Protein AF-A0A7Y5VAX7-F1 (afdb_monomer)

Nearest PDB structures (foldseek):
  2zqk-assembly1_N  TM=4.175E-01  e=3.508E+00  Escherichia coli O157:H7
  8zdz-assembly1_A  TM=3.755E-01  e=4.236E+00  Drosophila mojavensis
  7did-assembly1_A  TM=3.356E-01  e=9.004E+00  Mycoplasmoides genitalium G37

Foldseek 3Di:
DVVPDALVNQLVVCVVVDDQWDWDADPVGDIDIDGDDPCPSSLVSNQVRQLVVQLVQLVVCVVVVVQKKFKAQQDDDPDQDPLLVVLHRDIDGSVLSNVQSVVVDPQPDADNNQGGRPNSMHIHHD

Structure (mmCIF, N/CA/C/O backbone):
data_AF-A0A7Y5VAX7-F1
#
_entry.id   AF-A0A7Y5VAX7-F1
#
loop_
_atom_site.group_PDB
_atom_site.id
_atom_site.type_symbol
_atom_site.label_atom_id
_atom_site.label_alt_id
_atom_site.label_comp_id
_atom_site.label_asym_id
_atom_site.label_entity_id
_atom_site.label_seq_id
_atom_site.pdbx_PDB_ins_code
_atom_site.Cartn_x
_atom_site.Cartn_y
_atom_site.Cartn_z
_atom_site.occupancy
_atom_site.B_iso_or_equiv
_atom_site.auth_seq_id
_atom_site.auth_comp_id
_atom_site.auth_asym_id
_atom_site.auth_atom_id
_atom_site.pdbx_PDB_model_num
ATOM 1 N N . ALA A 1 1 ? -12.848 8.513 -5.837 1.00 44.22 1 ALA A N 1
ATOM 2 C CA . ALA A 1 1 ? -11.678 8.091 -6.629 1.00 44.22 1 ALA A CA 1
ATOM 3 C C . ALA A 1 1 ? -11.601 6.565 -6.732 1.00 44.22 1 ALA A C 1
ATOM 5 O O . ALA A 1 1 ? -11.952 6.064 -7.783 1.00 44.22 1 ALA A O 1
ATOM 6 N N . LEU A 1 2 ? -11.324 5.828 -5.644 1.00 51.25 2 LEU A N 1
ATOM 7 C CA . LEU A 1 2 ? -11.176 4.350 -5.619 1.00 51.25 2 LEU A CA 1
ATOM 8 C C . LEU A 1 2 ? -12.324 3.500 -6.208 1.00 51.25 2 LEU A C 1
ATOM 10 O O . LEU A 1 2 ? -12.143 2.315 -6.437 1.00 51.25 2 LEU A O 1
ATOM 14 N N . ARG A 1 3 ? -13.519 4.068 -6.402 1.00 53.91 3 ARG A N 1
ATOM 15 C CA . ARG A 1 3 ? -14.679 3.354 -6.965 1.00 53.91 3 ARG A CA 1
ATOM 16 C C . ARG A 1 3 ? -14.726 3.369 -8.497 1.00 53.91 3 ARG A C 1
ATOM 18 O O . ARG A 1 3 ? -15.518 2.631 -9.061 1.00 53.91 3 ARG A O 1
ATOM 25 N N . TYR A 1 4 ? -13.949 4.249 -9.128 1.00 62.69 4 TYR A N 1
ATOM 26 C CA . TYR A 1 4 ? -14.036 4.543 -10.563 1.00 62.69 4 TYR A CA 1
ATOM 27 C C . TYR A 1 4 ? -12.680 4.541 -11.269 1.00 62.69 4 TYR A C 1
ATOM 29 O O . TYR A 1 4 ? -12.650 4.625 -12.488 1.00 62.69 4 TYR A O 1
ATOM 37 N N . TYR A 1 5 ? -11.585 4.487 -10.512 1.00 72.38 5 TYR A N 1
ATOM 38 C CA . TYR A 1 5 ? -10.228 4.588 -11.030 1.00 72.38 5 TYR A CA 1
ATOM 39 C C . TYR A 1 5 ? -9.392 3.492 -10.375 1.00 72.38 5 TYR A C 1
ATOM 41 O O . TYR A 1 5 ? -9.252 3.495 -9.146 1.00 72.38 5 TYR A O 1
ATOM 49 N N . ASP A 1 6 ? -8.919 2.557 -11.191 1.00 77.19 6 ASP A N 1
ATOM 50 C CA . ASP A 1 6 ? -8.039 1.439 -10.854 1.00 77.19 6 ASP A CA 1
ATOM 51 C C . ASP A 1 6 ? -6.643 1.643 -11.478 1.00 77.19 6 ASP A C 1
ATOM 53 O O . ASP A 1 6 ? -6.290 2.747 -11.902 1.00 77.19 6 ASP A O 1
ATOM 57 N N . ASP A 1 7 ? -5.811 0.607 -11.455 1.00 78.00 7 ASP A N 1
ATOM 58 C CA . ASP A 1 7 ? -4.482 0.599 -12.067 1.00 78.00 7 ASP A CA 1
ATOM 59 C C . ASP A 1 7 ? -4.533 0.679 -13.599 1.00 78.00 7 ASP A C 1
ATOM 61 O O . ASP A 1 7 ? -3.706 1.376 -14.181 1.00 78.00 7 ASP A O 1
ATOM 65 N N . LEU A 1 8 ? -5.529 0.067 -14.246 1.00 81.69 8 LEU A N 1
ATOM 66 C CA . LEU A 1 8 ? -5.746 0.188 -15.694 1.00 81.69 8 LEU A CA 1
ATOM 67 C C . LEU A 1 8 ? -6.016 1.638 -16.104 1.00 81.69 8 LEU A C 1
ATOM 69 O O . LEU A 1 8 ? -5.385 2.149 -17.026 1.00 81.69 8 LEU A O 1
ATOM 73 N N . TRP A 1 9 ? -6.889 2.334 -15.369 1.00 83.69 9 TRP A N 1
ATOM 74 C CA . TRP A 1 9 ? -7.131 3.759 -15.600 1.00 83.69 9 TRP A CA 1
ATOM 75 C C . TRP A 1 9 ? -5.857 4.609 -15.460 1.00 83.69 9 TRP A C 1
ATOM 77 O O . TRP A 1 9 ? -5.718 5.637 -16.125 1.00 83.69 9 TRP A O 1
ATOM 87 N N . LEU A 1 10 ? -4.936 4.218 -14.573 1.00 79.38 10 LEU A N 1
ATOM 88 C CA . LEU A 1 10 ? -3.668 4.920 -14.389 1.00 79.38 10 LEU A CA 1
ATOM 89 C C . LEU A 1 10 ? -2.672 4.602 -15.519 1.00 79.38 10 LEU A C 1
ATOM 91 O O . LEU A 1 10 ? -2.011 5.525 -15.984 1.00 79.38 10 LEU A O 1
ATOM 95 N N . GLU A 1 11 ? -2.613 3.349 -15.987 1.00 81.50 11 GLU A N 1
ATOM 96 C CA . GLU A 1 11 ? -1.796 2.909 -17.136 1.00 81.50 11 GLU A CA 1
ATOM 97 C C . GLU A 1 11 ? -2.142 3.717 -18.398 1.00 81.50 11 GLU A C 1
ATOM 99 O O . GLU A 1 11 ? -1.249 4.298 -19.010 1.00 81.50 11 GLU A O 1
ATOM 104 N N . GLU A 1 12 ? -3.433 3.850 -18.725 1.00 82.38 12 GLU A N 1
ATOM 105 C CA . GLU A 1 12 ? -3.914 4.586 -19.910 1.00 82.38 12 GLU A CA 1
ATOM 106 C C . GLU A 1 12 ? -3.532 6.076 -19.906 1.00 82.38 12 GLU A C 1
ATOM 108 O O . GLU A 1 12 ? -3.437 6.708 -20.956 1.00 82.38 12 GLU A O 1
ATOM 113 N N . ARG A 1 13 ? -3.330 6.674 -18.727 1.00 77.56 13 ARG A N 1
ATOM 114 C CA . ARG A 1 13 ? -2.978 8.099 -18.597 1.00 77.56 13 ARG A CA 1
ATOM 115 C C . ARG A 1 13 ? -1.478 8.356 -18.613 1.00 77.56 13 ARG A C 1
ATOM 117 O O . ARG A 1 13 ? -1.085 9.513 -18.751 1.00 77.56 13 ARG A O 1
ATOM 124 N N . ASP A 1 14 ? -0.672 7.314 -18.442 1.00 70.69 14 ASP A N 1
ATOM 125 C CA . ASP A 1 14 ? 0.788 7.407 -18.388 1.00 70.69 14 ASP A CA 1
ATOM 126 C C . ASP A 1 14 ? 1.435 7.187 -19.770 1.00 70.69 14 ASP A C 1
ATOM 128 O O . ASP A 1 14 ? 2.612 7.494 -19.951 1.00 70.69 14 ASP A O 1
ATOM 132 N N . GLU A 1 15 ? 0.669 6.730 -20.774 1.00 67.62 15 GLU A N 1
ATOM 133 C CA . GLU A 1 15 ? 1.152 6.513 -22.152 1.00 67.62 15 GLU A CA 1
ATOM 134 C C . GLU A 1 15 ? 1.799 7.771 -22.760 1.00 67.62 15 GLU A C 1
ATOM 136 O O . GLU A 1 15 ? 2.799 7.679 -23.471 1.00 67.62 15 GLU A O 1
ATOM 141 N N . GLU A 1 16 ? 1.291 8.965 -22.434 1.00 65.81 16 GLU A N 1
ATOM 142 C CA . GLU A 1 16 ? 1.834 10.240 -22.930 1.00 65.81 16 GLU A CA 1
ATOM 143 C C . GLU A 1 16 ? 3.202 10.611 -22.323 1.00 65.81 16 GLU A C 1
ATOM 145 O O . GLU A 1 16 ? 3.901 11.477 -22.854 1.00 65.81 16 GLU A O 1
ATOM 150 N N . LEU A 1 17 ? 3.600 9.976 -21.215 1.00 67.25 17 LEU A N 1
ATOM 151 C CA . LEU A 1 17 ? 4.859 10.232 -20.501 1.00 67.25 17 LEU A CA 1
ATOM 152 C C . LEU A 1 17 ? 5.923 9.157 -20.770 1.00 67.25 17 LEU A C 1
ATOM 154 O O . LEU A 1 17 ? 7.033 9.227 -20.231 1.00 67.25 17 LEU A O 1
ATOM 158 N N . GLN A 1 18 ? 5.601 8.168 -21.603 1.00 69.81 18 GLN A N 1
ATOM 159 C CA . GLN A 1 18 ? 6.450 7.013 -21.832 1.00 69.81 18 GLN A CA 1
ATOM 160 C C . GLN A 1 18 ? 7.662 7.372 -22.707 1.00 69.81 18 GLN A C 1
ATOM 162 O O . GLN A 1 18 ? 7.550 8.006 -23.755 1.00 69.81 18 GLN A O 1
ATOM 167 N N . ILE A 1 19 ? 8.849 6.947 -22.271 1.00 79.19 19 ILE A N 1
ATOM 168 C CA . ILE A 1 19 ? 10.085 7.034 -23.057 1.00 79.19 19 ILE A CA 1
ATOM 169 C C . ILE A 1 19 ? 10.435 5.651 -23.607 1.00 79.19 19 ILE A C 1
ATOM 171 O O . ILE A 1 19 ? 10.385 4.656 -22.887 1.00 79.19 19 ILE A O 1
ATOM 175 N N . ASP A 1 20 ? 10.838 5.583 -24.874 1.00 82.94 20 ASP A N 1
ATOM 176 C CA . ASP A 1 20 ? 11.180 4.305 -25.516 1.00 82.94 20 ASP A CA 1
ATOM 177 C C . ASP A 1 20 ? 12.520 3.736 -25.032 1.00 82.94 20 ASP A C 1
ATOM 179 O O . ASP A 1 20 ? 12.751 2.522 -25.055 1.00 82.94 20 ASP A O 1
ATOM 183 N N . PHE A 1 21 ? 13.424 4.617 -24.598 1.00 87.56 21 PHE A N 1
ATOM 184 C CA . PHE A 1 21 ? 14.788 4.262 -24.241 1.00 87.56 21 PHE A CA 1
ATOM 185 C C . PHE A 1 21 ? 15.297 5.039 -23.030 1.00 87.56 21 PHE A C 1
ATOM 187 O O . PHE A 1 21 ? 15.080 6.243 -22.912 1.00 87.56 21 PHE A O 1
ATOM 194 N N . GLU A 1 22 ? 16.065 4.360 -22.180 1.00 86.25 22 GLU A N 1
ATOM 195 C CA . GLU A 1 22 ? 16.701 4.944 -21.000 1.00 86.25 22 GLU A CA 1
ATOM 196 C C . GLU A 1 22 ? 18.220 4.682 -20.969 1.00 86.25 22 GLU A C 1
ATOM 198 O O . GLU A 1 22 ? 18.694 3.636 -21.439 1.00 86.25 22 GLU A O 1
ATOM 203 N N . PRO A 1 23 ? 19.023 5.606 -20.409 1.00 89.06 23 PRO A N 1
ATOM 204 C CA . PRO A 1 23 ? 20.434 5.358 -20.162 1.00 89.06 23 PRO A CA 1
ATOM 205 C C . PRO A 1 23 ? 20.604 4.360 -19.011 1.00 89.06 23 PRO A C 1
ATOM 207 O O . PRO A 1 23 ? 20.132 4.569 -17.896 1.00 89.06 23 PRO A O 1
ATOM 210 N N . ARG A 1 24 ? 21.360 3.290 -19.252 1.00 87.06 24 ARG A N 1
ATOM 211 C CA . ARG A 1 24 ? 21.632 2.230 -18.280 1.00 87.06 24 ARG A CA 1
ATOM 212 C C . ARG A 1 24 ? 23.126 2.045 -18.075 1.00 87.06 24 ARG A C 1
ATOM 214 O O . ARG A 1 24 ? 23.916 2.097 -19.018 1.00 87.06 24 ARG A O 1
ATOM 221 N N . ARG A 1 25 ? 23.536 1.788 -16.831 1.00 88.50 25 ARG A N 1
ATOM 222 C CA . ARG A 1 25 ? 24.932 1.445 -16.526 1.00 88.50 25 ARG A CA 1
ATOM 223 C C . ARG A 1 25 ? 25.225 0.005 -16.932 1.00 88.50 25 ARG A C 1
ATOM 225 O O . ARG A 1 25 ? 24.490 -0.919 -16.592 1.00 88.50 25 ARG A O 1
ATOM 232 N N . THR A 1 26 ? 26.329 -0.177 -17.639 1.00 86.81 26 THR A N 1
ATOM 233 C CA . THR A 1 26 ? 26.880 -1.486 -17.995 1.00 86.81 26 THR A CA 1
ATOM 234 C C . THR A 1 26 ? 27.729 -2.040 -16.849 1.00 86.81 26 THR A C 1
ATOM 236 O O . THR A 1 26 ? 28.202 -1.294 -15.989 1.00 86.81 26 THR A O 1
ATOM 239 N N . ARG A 1 27 ? 27.978 -3.358 -16.848 1.00 83.75 27 ARG A N 1
ATOM 240 C CA . ARG A 1 27 ? 28.860 -4.001 -15.855 1.00 83.75 27 ARG A CA 1
ATOM 241 C C . ARG A 1 27 ? 30.301 -3.477 -15.884 1.00 83.75 27 ARG A C 1
ATOM 243 O O . ARG A 1 27 ? 30.954 -3.503 -14.851 1.00 83.75 27 ARG A O 1
ATOM 250 N N . SER A 1 28 ? 30.784 -2.992 -17.029 1.00 88.56 28 SER A N 1
ATOM 251 C CA . SER A 1 28 ? 32.121 -2.401 -17.185 1.00 88.56 28 SER A CA 1
ATOM 252 C C . SER A 1 28 ? 32.197 -0.928 -16.759 1.00 88.56 28 SER A C 1
ATOM 254 O O . SER A 1 28 ? 33.257 -0.319 -16.856 1.00 88.56 28 SER A O 1
ATOM 256 N N . GLY A 1 29 ? 31.093 -0.344 -16.280 1.00 86.81 29 GLY A N 1
ATOM 257 C CA . GLY A 1 29 ? 31.048 1.023 -15.758 1.00 86.81 29 GLY A CA 1
ATOM 258 C C . GLY A 1 29 ? 30.685 2.103 -16.781 1.00 86.81 29 GLY A C 1
ATOM 259 O O . GLY A 1 29 ? 30.389 3.220 -16.360 1.00 86.81 29 GLY A O 1
ATOM 260 N N . GLY A 1 30 ? 30.630 1.780 -18.079 1.00 90.62 30 GLY A N 1
ATOM 261 C CA . GLY A 1 30 ? 30.123 2.678 -19.126 1.00 90.62 30 GLY A CA 1
ATOM 262 C C . GLY A 1 30 ? 28.593 2.773 -19.149 1.00 90.62 30 GLY A C 1
ATOM 263 O O . GLY A 1 30 ? 27.904 2.009 -18.466 1.00 90.62 30 GLY A O 1
ATOM 264 N N . THR A 1 31 ? 28.049 3.673 -19.961 1.00 89.12 31 THR A N 1
ATOM 265 C CA . THR A 1 31 ? 26.605 3.829 -20.203 1.00 89.12 31 THR A CA 1
ATOM 266 C C . THR A 1 31 ? 26.194 3.235 -21.549 1.00 89.12 31 THR A C 1
ATOM 268 O O . THR A 1 31 ? 26.937 3.289 -22.524 1.00 89.12 31 THR A O 1
ATOM 271 N N . THR A 1 32 ? 24.999 2.654 -21.599 1.00 92.19 32 THR A N 1
ATOM 272 C CA . THR A 1 32 ? 24.347 2.176 -22.823 1.00 92.19 32 THR A CA 1
ATOM 273 C C . THR A 1 32 ? 22.906 2.672 -22.862 1.00 92.19 32 THR A C 1
ATOM 275 O O . THR A 1 32 ? 22.364 3.048 -21.825 1.00 92.19 32 THR A O 1
ATOM 278 N N . THR A 1 33 ? 22.286 2.666 -24.034 1.00 90.25 33 THR A N 1
ATOM 279 C CA . THR A 1 33 ? 20.869 2.989 -24.199 1.00 90.25 33 THR A CA 1
ATOM 280 C C . THR A 1 33 ? 20.090 1.680 -24.244 1.00 90.25 33 THR A C 1
ATOM 282 O O . THR A 1 33 ? 20.367 0.826 -25.085 1.00 90.25 33 THR A O 1
ATOM 285 N N . ALA A 1 34 ? 19.146 1.494 -23.326 1.00 87.56 34 ALA A N 1
ATOM 286 C CA . ALA A 1 34 ? 18.331 0.288 -23.237 1.00 87.56 34 ALA A CA 1
ATOM 287 C C . ALA A 1 34 ? 16.876 0.605 -23.584 1.00 87.56 34 ALA A C 1
ATOM 289 O O . ALA A 1 34 ? 16.367 1.641 -23.165 1.00 87.56 34 ALA A O 1
ATOM 290 N N . LYS A 1 35 ? 16.209 -0.289 -24.327 1.00 88.69 35 LYS A N 1
ATOM 291 C CA . LYS A 1 35 ? 14.763 -0.188 -24.568 1.00 88.69 35 LYS A CA 1
ATOM 292 C C . LYS A 1 35 ? 14.033 -0.345 -23.233 1.00 88.69 35 LYS A C 1
ATOM 294 O O . LYS A 1 35 ? 14.315 -1.298 -22.497 1.00 88.69 35 LYS A O 1
ATOM 299 N N . VAL A 1 36 ? 13.103 0.557 -22.942 1.00 84.25 36 VAL A N 1
ATOM 300 C CA . VAL A 1 36 ? 12.207 0.414 -21.793 1.00 84.25 36 VAL A CA 1
ATOM 301 C C . VAL A 1 36 ? 11.280 -0.784 -22.046 1.00 84.25 36 VAL A C 1
ATOM 303 O O . VAL A 1 36 ? 10.771 -0.944 -23.160 1.00 84.25 36 VAL A O 1
ATOM 306 N N . PRO A 1 37 ? 11.083 -1.684 -21.066 1.00 84.50 37 PRO A N 1
ATOM 307 C CA . PRO A 1 37 ? 10.151 -2.794 -21.225 1.00 84.50 37 PRO A CA 1
ATOM 308 C C . PRO A 1 37 ? 8.739 -2.298 -21.555 1.00 84.50 37 PRO A C 1
ATOM 310 O O . PRO A 1 37 ? 8.249 -1.379 -20.911 1.00 84.50 37 PRO A O 1
ATOM 313 N N . GLU A 1 38 ? 8.045 -2.960 -22.481 1.00 82.19 38 GLU A N 1
ATOM 314 C CA . GLU A 1 38 ? 6.658 -2.607 -22.855 1.00 82.19 38 GLU A CA 1
ATOM 315 C C . GLU A 1 38 ? 5.700 -2.661 -21.654 1.00 82.19 38 GLU A C 1
ATOM 317 O O . GLU A 1 38 ? 4.763 -1.884 -21.553 1.00 82.19 38 GLU A O 1
ATOM 322 N N . MET A 1 39 ? 5.997 -3.530 -20.687 1.00 83.19 39 MET A N 1
ATOM 323 C CA . MET A 1 39 ? 5.229 -3.689 -19.450 1.00 83.19 39 MET A CA 1
ATOM 324 C C . MET A 1 39 ? 5.544 -2.632 -18.377 1.00 83.19 39 MET A C 1
ATOM 326 O O . MET A 1 39 ? 4.999 -2.716 -17.277 1.00 83.19 39 MET A O 1
ATOM 330 N N . ALA A 1 40 ? 6.452 -1.685 -18.635 1.00 82.06 40 ALA A N 1
ATOM 331 C CA . ALA A 1 40 ? 6.904 -0.727 -17.628 1.00 82.06 40 ALA A CA 1
ATOM 332 C C . ALA A 1 40 ? 5.767 0.178 -17.134 1.00 82.06 40 ALA A C 1
ATOM 334 O O . ALA A 1 40 ? 5.614 0.308 -15.921 1.00 82.06 40 ALA A O 1
ATOM 335 N N . SER A 1 41 ? 4.943 0.718 -18.039 1.00 82.06 41 SER A N 1
ATOM 336 C CA . SER A 1 41 ? 3.811 1.593 -17.691 1.00 82.06 41 SER A CA 1
ATOM 337 C C . SER A 1 41 ? 2.821 0.877 -16.777 1.00 82.06 41 SER A C 1
ATOM 339 O O . SER A 1 41 ? 2.509 1.370 -15.698 1.00 82.06 41 SER A O 1
ATOM 341 N N . ARG A 1 42 ? 2.442 -0.363 -17.122 1.00 84.31 42 ARG A N 1
ATOM 342 C CA . ARG A 1 42 ? 1.610 -1.212 -16.258 1.00 84.31 42 ARG A CA 1
ATOM 343 C C . ARG A 1 42 ? 2.227 -1.422 -14.883 1.00 84.31 42 ARG A C 1
ATOM 345 O O . ARG A 1 42 ? 1.559 -1.273 -13.870 1.00 84.31 42 ARG A O 1
ATOM 352 N N . MET A 1 43 ? 3.509 -1.780 -14.829 1.00 83.38 43 MET A N 1
ATOM 353 C CA . MET A 1 43 ? 4.187 -2.044 -13.557 1.00 83.38 43 MET A CA 1
ATOM 354 C C . MET A 1 43 ? 4.273 -0.796 -12.668 1.00 83.38 43 MET A C 1
ATOM 356 O O . MET A 1 43 ? 4.195 -0.921 -11.446 1.00 83.38 43 MET A O 1
ATOM 360 N N . LEU A 1 44 ? 4.443 0.387 -13.263 1.00 82.62 44 LEU A N 1
ATOM 361 C CA . LEU A 1 44 ? 4.421 1.665 -12.553 1.00 82.62 44 LEU A CA 1
ATOM 362 C C . LEU A 1 44 ? 3.013 1.989 -12.054 1.00 82.62 44 LEU A C 1
ATOM 364 O O . LEU A 1 44 ? 2.844 2.278 -10.870 1.00 82.62 44 LEU A O 1
ATOM 368 N N . ALA A 1 45 ? 2.007 1.847 -12.915 1.00 85.31 45 ALA A N 1
ATOM 369 C CA . ALA A 1 45 ? 0.613 2.084 -12.574 1.00 85.31 45 ALA A CA 1
ATOM 370 C C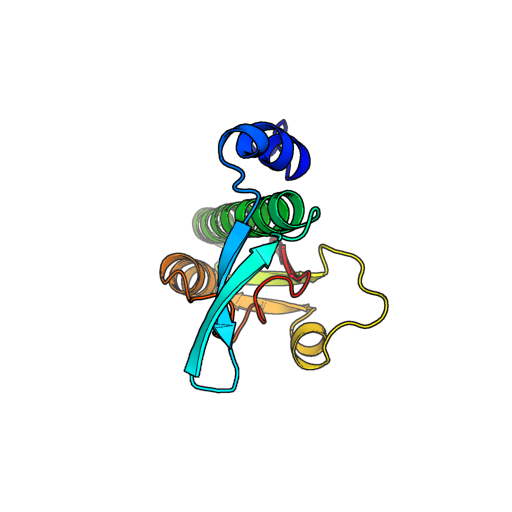 . ALA A 1 45 ? 0.123 1.154 -11.448 1.00 85.31 45 ALA A C 1
ATOM 372 O O . ALA A 1 45 ? -0.384 1.634 -10.433 1.00 85.31 45 ALA A O 1
ATOM 373 N N . GLU A 1 46 ? 0.357 -0.160 -11.563 1.00 86.69 46 GLU A N 1
ATOM 374 C CA . GLU A 1 46 ? 0.049 -1.156 -10.522 1.00 86.69 46 GLU A CA 1
ATOM 375 C C . GLU A 1 46 ? 0.692 -0.768 -9.179 1.00 86.69 46 GLU A C 1
ATOM 377 O O . GLU A 1 46 ? 0.065 -0.831 -8.114 1.00 86.69 46 GLU A O 1
ATOM 382 N N . HIS A 1 47 ? 1.963 -0.358 -9.217 1.00 86.38 47 HIS A N 1
ATOM 383 C CA . HIS A 1 47 ? 2.705 0.031 -8.026 1.00 86.38 47 HIS A CA 1
ATOM 384 C C . HIS A 1 47 ? 2.131 1.285 -7.365 1.00 86.38 47 HIS A C 1
ATOM 386 O O . HIS A 1 47 ? 1.871 1.279 -6.156 1.00 86.38 47 HIS A O 1
ATOM 392 N N . ASP A 1 48 ? 1.944 2.351 -8.137 1.00 87.25 48 ASP A N 1
ATOM 393 C CA . ASP A 1 48 ? 1.512 3.645 -7.624 1.00 87.25 48 ASP A CA 1
ATOM 394 C C . ASP A 1 48 ? 0.067 3.584 -7.138 1.00 87.25 48 ASP A C 1
ATOM 396 O O . ASP A 1 48 ? -0.242 4.083 -6.050 1.00 87.25 48 ASP A O 1
ATOM 400 N N . PHE A 1 49 ? -0.801 2.878 -7.866 1.00 89.19 49 PHE A N 1
ATOM 401 C CA . PHE A 1 49 ? -2.154 2.595 -7.411 1.00 89.19 49 PHE A CA 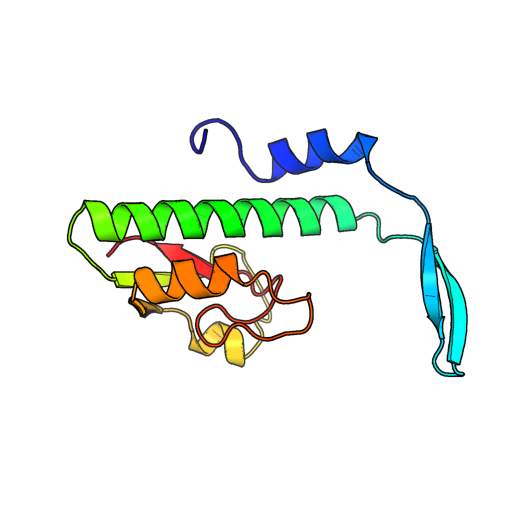1
ATOM 402 C C . PHE A 1 49 ? -2.143 1.895 -6.047 1.00 89.19 49 PHE A C 1
ATOM 404 O O . PHE A 1 49 ? -2.763 2.377 -5.093 1.00 89.19 49 PHE A O 1
ATOM 411 N N . ASN A 1 50 ? -1.390 0.797 -5.914 1.00 91.38 50 ASN A N 1
ATOM 412 C CA . ASN A 1 50 ? -1.305 0.058 -4.658 1.00 91.38 50 ASN A CA 1
ATOM 413 C C . ASN A 1 50 ? -0.726 0.922 -3.524 1.00 91.38 50 ASN A C 1
ATOM 415 O O . ASN A 1 50 ? -1.216 0.875 -2.397 1.00 91.38 50 ASN A O 1
ATOM 419 N N . HIS A 1 51 ? 0.272 1.760 -3.810 1.00 91.00 51 HIS A N 1
ATOM 420 C CA . HIS A 1 51 ? 0.837 2.698 -2.842 1.00 91.00 51 HIS A CA 1
ATOM 421 C C . HIS A 1 51 ? -0.236 3.638 -2.272 1.00 91.00 51 HIS A C 1
ATOM 423 O O . HIS A 1 51 ? -0.397 3.742 -1.050 1.00 91.00 51 HIS A O 1
ATOM 429 N N . TYR A 1 52 ? -0.992 4.320 -3.137 1.00 91.00 52 TYR A N 1
ATOM 430 C CA . TYR A 1 52 ? -2.038 5.246 -2.697 1.00 91.00 52 TYR A CA 1
ATOM 431 C C . TYR A 1 52 ? -3.215 4.527 -2.039 1.00 91.00 52 TYR A C 1
ATOM 433 O O . TYR A 1 52 ? -3.771 5.034 -1.060 1.00 91.00 52 TYR A O 1
ATOM 441 N N . TYR A 1 53 ? -3.562 3.333 -2.518 1.00 93.62 53 TYR A N 1
ATOM 442 C CA . TYR A 1 53 ? -4.564 2.481 -1.892 1.00 93.62 53 TYR A CA 1
ATOM 443 C C . TYR A 1 53 ? -4.184 2.151 -0.442 1.00 93.62 53 TYR A C 1
ATOM 445 O O . TYR A 1 53 ? -4.963 2.415 0.476 1.00 93.62 53 TYR A O 1
ATOM 453 N N . MET A 1 54 ? -2.962 1.660 -0.210 1.00 94.94 54 MET A N 1
ATOM 454 C CA . MET A 1 54 ? -2.475 1.325 1.130 1.00 94.94 54 MET A CA 1
ATOM 455 C C . MET A 1 54 ? -2.445 2.548 2.058 1.00 94.94 54 MET A C 1
ATOM 457 O O . MET A 1 54 ? -2.852 2.444 3.217 1.00 94.94 54 MET A O 1
ATOM 461 N N . LEU A 1 55 ? -2.035 3.721 1.553 1.00 95.06 55 LEU A N 1
ATOM 462 C CA . LEU A 1 55 ? -2.121 4.982 2.302 1.00 95.06 55 LEU A CA 1
ATOM 463 C C . LEU A 1 55 ? -3.564 5.301 2.714 1.00 95.06 55 LEU A C 1
ATOM 465 O O . LEU A 1 55 ? -3.804 5.678 3.861 1.00 95.06 55 LEU A O 1
ATOM 469 N N . GLY A 1 56 ? -4.521 5.152 1.797 1.00 95.94 56 GLY A N 1
ATOM 470 C CA . GLY A 1 56 ? -5.940 5.381 2.068 1.00 95.94 56 GLY A CA 1
ATOM 471 C C . GLY A 1 56 ? -6.489 4.438 3.139 1.00 95.94 56 GLY A C 1
ATOM 472 O O . GLY A 1 56 ? -7.114 4.892 4.097 1.00 95.94 56 GLY A O 1
ATOM 473 N N . VAL A 1 57 ? -6.201 3.139 3.021 1.00 97.19 57 VAL A N 1
ATOM 474 C CA . VAL A 1 57 ? -6.622 2.119 3.995 1.00 97.19 57 VAL A CA 1
ATOM 475 C C . VAL A 1 57 ? -6.020 2.387 5.375 1.00 97.19 57 VAL A C 1
ATOM 477 O O . VAL A 1 57 ? -6.742 2.348 6.369 1.00 97.19 57 VAL A O 1
ATOM 480 N N . ALA A 1 58 ? -4.727 2.710 5.456 1.00 97.50 58 ALA A N 1
ATOM 481 C CA . ALA A 1 58 ? -4.067 2.995 6.727 1.00 97.50 58 ALA A CA 1
ATOM 482 C C . ALA A 1 58 ? -4.632 4.255 7.406 1.00 97.50 58 ALA A C 1
ATOM 484 O O . ALA A 1 58 ? -4.886 4.243 8.610 1.00 97.50 58 ALA A O 1
ATOM 485 N N . ARG A 1 59 ? -4.899 5.330 6.649 1.00 97.69 59 ARG A N 1
ATOM 486 C CA . ARG A 1 59 ? -5.546 6.537 7.200 1.00 97.69 59 ARG A CA 1
ATOM 487 C C . ARG A 1 59 ? -6.938 6.225 7.735 1.00 97.69 59 ARG A C 1
ATOM 489 O O . ARG A 1 59 ? -7.241 6.577 8.871 1.00 97.69 59 ARG A O 1
ATOM 496 N N . ARG A 1 60 ? -7.730 5.478 6.965 1.00 97.88 60 ARG A N 1
ATOM 497 C CA . ARG A 1 60 ? -9.061 5.035 7.381 1.00 97.88 60 ARG A CA 1
ATOM 498 C C . ARG A 1 60 ? -9.020 4.177 8.650 1.00 97.88 60 ARG A C 1
ATOM 500 O O . ARG A 1 60 ? -9.859 4.352 9.524 1.00 97.88 60 ARG A O 1
ATOM 507 N N . ALA A 1 61 ? -8.035 3.289 8.793 1.00 98.06 61 ALA A N 1
ATOM 508 C CA . ALA A 1 61 ? -7.870 2.477 10.002 1.00 98.06 61 ALA A CA 1
ATOM 509 C C . ALA A 1 61 ? -7.614 3.327 11.260 1.00 98.06 61 ALA A C 1
ATOM 511 O O . ALA A 1 61 ? -8.083 2.978 12.343 1.00 98.06 61 ALA A O 1
ATOM 512 N N . ILE A 1 62 ? -6.880 4.437 11.126 1.00 98.00 62 ILE A N 1
ATOM 513 C CA . ILE A 1 62 ? -6.642 5.386 12.223 1.00 98.00 62 ILE A CA 1
ATOM 514 C C . ILE A 1 62 ? -7.924 6.157 12.549 1.00 98.00 62 ILE A C 1
ATOM 516 O O . ILE A 1 62 ? -8.290 6.245 13.719 1.00 98.00 62 ILE A O 1
ATOM 520 N N . GLU A 1 63 ? -8.613 6.677 11.530 1.00 98.06 63 GLU A N 1
ATOM 521 C CA . GLU A 1 63 ? -9.860 7.444 11.679 1.00 98.06 63 GLU A CA 1
ATOM 522 C C . GLU A 1 63 ? -10.987 6.614 12.314 1.00 98.06 63 GLU A C 1
ATOM 524 O O . GLU A 1 63 ? -11.730 7.121 13.148 1.00 98.06 63 GLU A O 1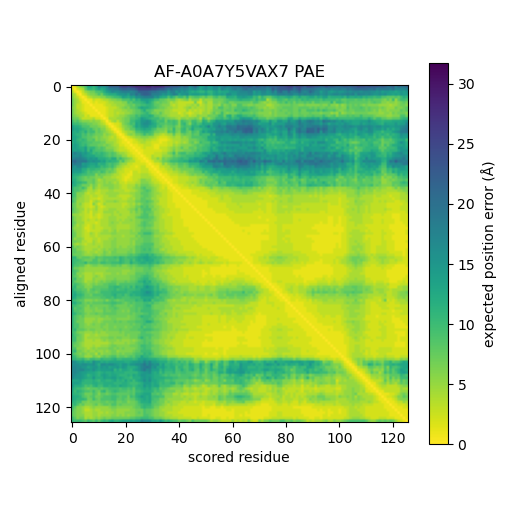
ATOM 529 N N . GLU A 1 64 ? -11.081 5.324 11.979 1.00 97.69 64 GLU A N 1
ATOM 530 C CA . GLU A 1 64 ? -12.050 4.386 12.566 1.00 97.69 64 GLU A CA 1
ATOM 531 C C . GLU A 1 64 ? -11.614 3.817 13.932 1.00 97.69 64 GLU A C 1
ATOM 533 O O . GLU A 1 64 ? -12.308 2.975 14.499 1.00 97.69 64 GLU A O 1
ATOM 538 N N . GLY A 1 65 ? -10.457 4.219 14.470 1.00 97.12 65 GLY A N 1
ATOM 539 C CA . GLY A 1 65 ? -9.972 3.751 15.772 1.00 97.12 65 GLY A CA 1
ATOM 540 C C . GLY A 1 65 ? -9.392 2.328 15.793 1.00 97.12 65 GLY A C 1
ATOM 541 O O . GLY A 1 65 ? -9.026 1.852 16.864 1.00 97.12 65 GLY A O 1
ATOM 542 N N . ARG A 1 66 ? -9.248 1.656 14.642 1.00 96.00 66 ARG A N 1
ATOM 543 C CA . ARG A 1 66 ? -8.683 0.293 14.539 1.00 96.00 66 ARG A CA 1
ATOM 544 C C . ARG A 1 66 ? -7.177 0.260 14.802 1.00 96.00 66 ARG A C 1
ATOM 546 O O . ARG A 1 66 ? -6.676 -0.714 15.349 1.00 96.00 66 ARG A O 1
ATOM 553 N N . GLN A 1 67 ? -6.453 1.307 14.392 1.00 96.38 67 GLN A N 1
ATOM 554 C CA . GLN A 1 67 ? -4.991 1.491 14.537 1.00 96.38 67 GLN A CA 1
ATOM 555 C C . GLN A 1 67 ? -4.087 0.456 13.840 1.00 96.38 67 GLN A C 1
ATOM 557 O O . GLN A 1 67 ? -2.884 0.689 13.705 1.00 96.38 67 GLN A O 1
ATOM 562 N N . VAL A 1 68 ? -4.637 -0.653 13.347 1.00 97.88 68 VAL A N 1
ATOM 563 C CA . VAL A 1 68 ? -3.909 -1.716 12.647 1.00 97.88 68 VAL A CA 1
ATOM 564 C C . VAL A 1 68 ? -4.562 -2.048 11.307 1.00 97.88 68 VAL A C 1
ATOM 566 O O . VAL A 1 68 ? -5.765 -1.872 11.118 1.00 97.88 68 VAL A O 1
ATOM 569 N N . VAL A 1 69 ? -3.750 -2.546 10.380 1.00 98.31 69 VAL A N 1
ATOM 570 C CA . VAL A 1 69 ? -4.179 -3.126 9.099 1.00 98.31 69 VAL A CA 1
ATOM 571 C C . VAL A 1 69 ? -3.531 -4.493 8.930 1.00 98.31 69 VAL A C 1
ATOM 573 O O . VAL A 1 69 ? -2.517 -4.778 9.566 1.00 98.31 69 VAL A O 1
ATOM 576 N N . GLU A 1 70 ? -4.091 -5.344 8.080 1.00 98.06 70 GLU A N 1
ATOM 577 C CA . GLU A 1 70 ? -3.532 -6.663 7.784 1.00 98.06 70 GLU A CA 1
ATOM 578 C C . GLU A 1 70 ? -2.987 -6.723 6.364 1.00 98.06 70 GLU A C 1
ATOM 580 O O . GLU A 1 70 ? -3.638 -6.282 5.415 1.00 98.06 70 GLU A O 1
ATOM 585 N N . VAL A 1 71 ? -1.787 -7.277 6.227 1.00 97.25 71 VAL A N 1
ATOM 586 C CA . VAL A 1 71 ? -1.143 -7.516 4.939 1.00 97.25 71 VAL A CA 1
ATOM 587 C C . VAL A 1 71 ? -1.800 -8.710 4.256 1.00 97.25 71 VAL A C 1
ATOM 589 O O . VAL A 1 71 ? -2.008 -9.754 4.868 1.00 97.25 71 VAL A O 1
ATOM 592 N N . TYR A 1 72 ? -2.084 -8.590 2.965 1.00 95.94 72 TYR A N 1
ATOM 593 C CA . TYR A 1 72 ? -2.604 -9.686 2.152 1.00 95.94 72 TYR A CA 1
ATOM 594 C C . TYR A 1 72 ? -2.020 -9.639 0.738 1.00 95.94 72 TYR A C 1
ATOM 596 O O . TYR A 1 72 ? -1.463 -8.626 0.307 1.00 95.94 72 TYR A O 1
ATOM 604 N N . ARG A 1 73 ? -2.157 -10.736 -0.007 1.00 93.81 73 ARG A N 1
ATOM 605 C CA . ARG A 1 73 ? -1.779 -10.800 -1.419 1.00 93.81 73 ARG A CA 1
ATOM 606 C C . ARG A 1 73 ? -2.895 -10.255 -2.304 1.00 93.81 73 ARG A C 1
ATOM 608 O O . ARG A 1 73 ? -3.932 -10.889 -2.461 1.00 93.81 73 ARG A O 1
ATOM 615 N N . ALA A 1 74 ? -2.652 -9.092 -2.899 1.00 92.69 74 ALA A N 1
ATOM 616 C CA . ALA A 1 74 ? -3.572 -8.455 -3.838 1.00 92.69 74 ALA A CA 1
ATOM 617 C C . ALA A 1 74 ? -3.380 -8.942 -5.278 1.00 92.69 74 ALA A C 1
ATOM 619 O O . ALA A 1 74 ? -4.325 -8.929 -6.059 1.00 92.69 74 ALA A O 1
ATOM 620 N N . ARG A 1 75 ? -2.172 -9.408 -5.627 1.00 88.75 75 ARG A N 1
ATOM 621 C CA . ARG A 1 75 ? -1.860 -9.906 -6.971 1.00 88.75 75 ARG A CA 1
ATOM 622 C C . ARG A 1 75 ? -1.453 -11.370 -6.944 1.00 88.75 75 ARG A C 1
ATOM 624 O O . ARG A 1 75 ? -0.562 -11.760 -6.179 1.00 88.75 75 ARG A O 1
ATOM 631 N N . LEU A 1 76 ? -2.061 -12.166 -7.824 1.00 86.12 76 LEU A N 1
ATOM 632 C CA . LEU A 1 76 ? -1.693 -13.565 -8.007 1.00 86.12 76 LEU A CA 1
ATOM 633 C C . LEU A 1 76 ? -0.212 -13.672 -8.394 1.00 86.12 76 LEU A C 1
ATOM 635 O O . LEU A 1 76 ? 0.280 -12.987 -9.288 1.00 86.12 76 LEU A O 1
ATOM 639 N N . SER A 1 77 ? 0.501 -14.556 -7.707 1.00 86.19 77 SER A N 1
ATOM 640 C CA . SER A 1 77 ? 1.870 -14.927 -8.035 1.00 86.19 77 SER A CA 1
ATOM 641 C C . SER A 1 77 ? 1.995 -16.428 -7.847 1.00 86.19 77 SER A C 1
ATOM 643 O O . SER A 1 77 ? 1.746 -16.926 -6.754 1.00 86.19 77 SER A O 1
ATOM 645 N N . LEU A 1 78 ? 2.354 -17.146 -8.913 1.00 87.31 78 LEU A N 1
ATOM 646 C CA . LEU A 1 78 ? 2.533 -18.602 -8.866 1.00 87.31 78 LEU A CA 1
ATOM 647 C C . LEU A 1 78 ? 3.800 -19.009 -8.097 1.00 87.31 78 LEU A C 1
ATOM 649 O O . LEU A 1 78 ? 3.880 -20.116 -7.580 1.00 87.31 78 LEU A O 1
ATOM 653 N N . ALA A 1 79 ? 4.782 -18.109 -8.015 1.00 88.19 79 ALA A N 1
ATOM 654 C CA . ALA A 1 79 ? 6.044 -18.316 -7.312 1.00 88.19 79 ALA A CA 1
ATOM 655 C C . ALA A 1 79 ? 6.414 -17.046 -6.523 1.00 88.19 79 ALA A C 1
ATOM 657 O O . ALA A 1 79 ? 7.315 -16.299 -6.924 1.00 88.19 79 ALA A O 1
ATOM 658 N N . PRO A 1 80 ? 5.690 -16.741 -5.430 1.00 87.06 80 PRO A N 1
ATOM 659 C CA . PRO A 1 80 ? 5.978 -15.562 -4.632 1.00 87.06 80 PRO A CA 1
ATOM 660 C C . PRO A 1 80 ? 7.342 -15.694 -3.953 1.00 87.06 80 PRO A C 1
ATOM 662 O O . PRO A 1 80 ? 7.760 -16.771 -3.529 1.00 87.06 80 PRO A O 1
ATOM 665 N N . ARG A 1 81 ? 8.042 -14.566 -3.802 1.00 89.19 81 ARG A N 1
ATOM 666 C CA . ARG A 1 81 ? 9.290 -14.516 -3.026 1.00 89.19 81 ARG A CA 1
ATOM 667 C C . ARG A 1 81 ? 8.994 -14.923 -1.579 1.00 89.19 81 ARG A C 1
ATOM 669 O O . ARG A 1 81 ? 8.060 -14.377 -0.993 1.00 89.19 81 ARG A O 1
ATOM 676 N N . HIS A 1 82 ? 9.825 -15.787 -0.990 1.00 90.25 82 HIS A N 1
ATOM 677 C CA . HIS A 1 82 ? 9.647 -16.281 0.387 1.00 90.25 82 HIS A CA 1
ATOM 678 C C . HIS A 1 82 ? 9.414 -15.143 1.391 1.00 90.25 82 HIS A C 1
ATOM 680 O O . HIS A 1 82 ? 8.401 -15.116 2.077 1.00 90.25 82 HIS A O 1
ATOM 686 N N . ALA A 1 83 ? 10.277 -14.122 1.361 1.00 88.81 83 ALA A N 1
ATOM 687 C CA . ALA A 1 83 ? 10.176 -12.953 2.236 1.00 88.81 83 ALA A CA 1
ATOM 688 C C . ALA A 1 83 ? 8.863 -12.159 2.085 1.00 88.81 83 ALA A C 1
ATOM 690 O O . ALA A 1 83 ? 8.479 -11.436 2.992 1.00 88.81 83 ALA A O 1
ATOM 691 N N . SER A 1 84 ? 8.180 -12.241 0.937 1.00 89.88 84 SER A N 1
ATOM 692 C CA . SER A 1 84 ? 6.862 -11.622 0.750 1.00 89.88 84 SER A CA 1
ATOM 693 C C . SER A 1 84 ? 5.735 -12.533 1.229 1.00 89.88 84 SER A C 1
ATOM 695 O O . SER A 1 84 ? 4.781 -12.041 1.816 1.00 89.88 84 SER A O 1
ATOM 697 N N . ALA A 1 85 ? 5.846 -13.845 1.011 1.00 91.75 85 ALA A N 1
ATOM 698 C CA . ALA A 1 85 ? 4.868 -14.813 1.507 1.00 91.75 85 ALA A CA 1
ATOM 699 C C . ALA A 1 85 ? 4.788 -14.803 3.044 1.00 91.75 85 ALA A C 1
ATOM 701 O O . ALA A 1 85 ? 3.701 -14.841 3.607 1.00 91.75 85 ALA A O 1
ATOM 702 N N . GLU A 1 86 ? 5.925 -14.645 3.726 1.00 93.69 86 GLU A N 1
ATOM 703 C CA . GLU A 1 86 ? 5.991 -14.561 5.192 1.00 93.69 86 GLU A CA 1
ATOM 704 C C . GLU A 1 86 ? 5.272 -13.347 5.799 1.00 93.69 86 GLU A C 1
ATOM 706 O O . GLU A 1 86 ? 5.034 -13.328 7.010 1.00 93.69 86 GLU A O 1
ATOM 711 N N . LEU A 1 87 ? 4.985 -12.314 5.001 1.00 94.56 87 LEU A N 1
ATOM 712 C CA . LEU A 1 87 ? 4.307 -11.098 5.454 1.00 94.56 87 LEU A CA 1
ATOM 713 C C . LEU A 1 87 ? 2.782 -11.207 5.379 1.00 94.56 87 LEU A C 1
ATOM 715 O O . LEU A 1 87 ? 2.099 -10.440 6.051 1.00 94.56 87 LEU A O 1
ATOM 719 N N . GLU A 1 88 ? 2.238 -12.132 4.587 1.00 94.88 88 GLU A N 1
ATOM 720 C CA . GLU A 1 88 ? 0.790 -12.300 4.450 1.00 94.88 88 GLU A CA 1
ATOM 721 C C . GLU A 1 88 ? 0.135 -12.664 5.791 1.00 94.88 88 GLU A C 1
ATOM 723 O O . GLU A 1 88 ? 0.662 -13.451 6.574 1.00 94.88 88 GLU A O 1
ATOM 728 N N . GLY A 1 89 ? -1.015 -12.055 6.078 1.00 96.56 89 GLY A N 1
ATOM 72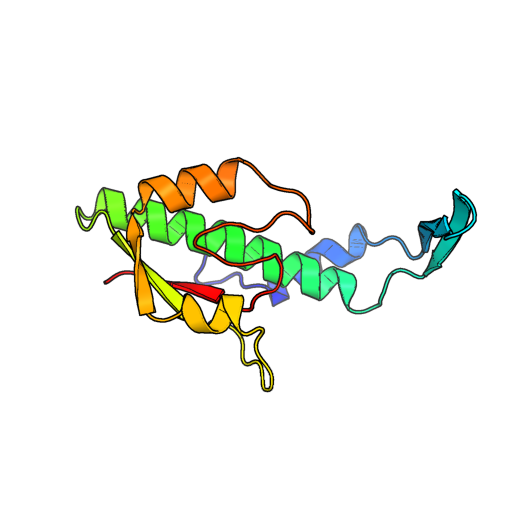9 C CA . GLY A 1 89 ? -1.744 -12.215 7.335 1.00 96.56 89 GLY A CA 1
ATOM 730 C C . GLY A 1 89 ? -1.150 -11.449 8.522 1.00 96.56 89 GLY A C 1
ATOM 731 O O . GLY A 1 89 ? -1.758 -11.425 9.592 1.00 96.56 89 GLY A O 1
ATOM 732 N N . ARG A 1 90 ? 0.012 -10.791 8.378 1.00 96.75 90 ARG A N 1
ATOM 733 C CA . ARG A 1 90 ? 0.572 -9.976 9.465 1.00 96.75 90 ARG A CA 1
ATOM 734 C C . ARG A 1 90 ? -0.263 -8.725 9.684 1.00 96.75 90 ARG A C 1
ATOM 736 O O . ARG A 1 90 ? -0.585 -8.003 8.741 1.00 96.75 90 ARG A O 1
ATOM 743 N N . ARG A 1 91 ? -0.535 -8.429 10.954 1.00 97.25 91 ARG A N 1
ATOM 744 C CA . ARG A 1 91 ? -1.120 -7.157 11.381 1.00 97.25 91 ARG A CA 1
ATOM 745 C C . ARG A 1 91 ? -0.015 -6.164 11.681 1.00 97.25 91 ARG A C 1
ATOM 747 O O . ARG A 1 91 ? 0.914 -6.480 12.419 1.00 97.25 91 ARG A O 1
ATOM 754 N N . ILE A 1 92 ? -0.132 -4.975 11.111 1.00 96.81 92 ILE A N 1
ATOM 755 C CA . ILE A 1 92 ? 0.877 -3.925 11.197 1.00 96.81 92 ILE A CA 1
ATOM 756 C C . ILE A 1 92 ? 0.230 -2.610 11.642 1.00 96.81 92 ILE A C 1
ATOM 758 O O . ILE A 1 92 ? -0.905 -2.326 11.238 1.00 96.81 92 ILE A O 1
ATOM 762 N N . PRO A 1 93 ? 0.912 -1.797 12.469 1.00 97.69 93 PRO A N 1
ATOM 763 C CA . PRO A 1 93 ? 0.392 -0.496 12.867 1.00 97.69 93 PRO A CA 1
ATOM 764 C C . PRO A 1 93 ? 0.181 0.410 11.652 1.00 97.69 93 PRO A C 1
ATOM 766 O O . PRO A 1 93 ? 1.078 0.608 10.830 1.00 97.69 93 PRO A O 1
ATOM 769 N N . ALA A 1 94 ? -1.003 1.009 11.549 1.00 97.50 94 ALA A N 1
ATOM 770 C CA . ALA A 1 94 ? -1.361 1.864 10.421 1.00 97.50 94 ALA A CA 1
ATOM 771 C C . ALA A 1 94 ? -0.439 3.098 10.305 1.00 97.50 94 ALA A C 1
ATOM 773 O O . ALA A 1 94 ? -0.099 3.529 9.202 1.00 97.50 94 ALA A O 1
ATOM 774 N N . GLY A 1 95 ? 0.032 3.635 11.436 1.00 96.69 95 GLY A N 1
ATOM 775 C CA . GLY A 1 95 ? 1.003 4.735 11.466 1.00 96.69 95 GLY A CA 1
ATOM 776 C C . GLY A 1 95 ? 2.372 4.371 10.873 1.00 96.69 95 GLY A C 1
ATOM 777 O O . GLY A 1 95 ? 3.000 5.204 10.211 1.00 96.69 95 GLY A O 1
ATOM 778 N N . GLU A 1 96 ? 2.813 3.121 11.042 1.00 95.12 96 GLU A N 1
ATOM 779 C CA . GLU A 1 96 ? 4.058 2.628 10.443 1.00 95.12 96 GLU A CA 1
ATOM 780 C C . GLU A 1 96 ? 3.922 2.471 8.928 1.00 95.12 96 GLU A C 1
ATOM 782 O O . GLU A 1 96 ? 4.821 2.875 8.192 1.00 95.12 96 GLU A O 1
ATOM 787 N N . VAL A 1 97 ? 2.770 1.985 8.450 1.00 94.88 97 VAL A N 1
ATOM 788 C CA . VAL A 1 97 ? 2.463 1.913 7.009 1.00 94.88 97 VAL A CA 1
ATOM 789 C C . VAL A 1 97 ? 2.560 3.292 6.366 1.00 94.88 97 VAL A C 1
ATOM 791 O O . VAL A 1 97 ? 3.242 3.459 5.357 1.00 94.88 97 VAL A O 1
ATOM 794 N N . ILE A 1 98 ? 1.931 4.304 6.970 1.00 95.19 98 ILE A N 1
ATOM 795 C CA . ILE A 1 98 ? 1.962 5.675 6.444 1.00 95.19 98 ILE A CA 1
ATOM 796 C C . ILE A 1 98 ? 3.392 6.219 6.413 1.00 95.19 98 ILE A C 1
ATOM 798 O O . ILE A 1 98 ? 3.803 6.800 5.407 1.00 95.19 98 ILE A O 1
ATOM 802 N N . SER A 1 99 ? 4.149 6.039 7.497 1.00 93.12 99 SER A N 1
ATOM 803 C CA . SER A 1 99 ? 5.535 6.512 7.590 1.00 93.12 99 SER A CA 1
ATOM 804 C C . SER A 1 99 ? 6.427 5.874 6.523 1.00 93.12 99 SER A C 1
ATOM 806 O O . SER A 1 99 ? 7.204 6.566 5.867 1.00 93.12 99 SER A O 1
ATOM 808 N N . MET A 1 100 ? 6.270 4.568 6.303 1.00 90.50 100 MET A N 1
ATOM 809 C CA . MET A 1 100 ? 7.056 3.794 5.344 1.00 90.50 100 MET A CA 1
ATOM 810 C C . MET A 1 100 ? 6.737 4.142 3.892 1.00 90.50 100 MET A C 1
ATOM 812 O O . MET A 1 100 ? 7.642 4.285 3.080 1.00 90.50 100 MET A O 1
ATOM 816 N N . LEU A 1 101 ? 5.460 4.329 3.559 1.00 89.88 101 LEU A N 1
ATOM 817 C CA . LEU A 1 101 ? 5.059 4.713 2.206 1.00 89.88 101 LEU A CA 1
ATOM 818 C C . LEU A 1 101 ? 5.479 6.159 1.889 1.00 89.88 101 LEU A C 1
ATOM 820 O O . LEU A 1 101 ? 5.924 6.459 0.783 1.00 89.88 101 LEU A O 1
ATOM 824 N N . ARG A 1 102 ? 5.452 7.061 2.878 1.00 90.25 102 ARG A N 1
ATOM 825 C CA . ARG A 1 102 ? 5.898 8.454 2.698 1.00 90.25 102 ARG A CA 1
ATOM 826 C C . ARG A 1 102 ? 7.396 8.611 2.469 1.00 90.25 102 ARG A C 1
ATOM 828 O O . ARG A 1 102 ? 7.782 9.589 1.835 1.00 90.25 102 ARG A O 1
ATOM 835 N N . SER A 1 103 ? 8.231 7.691 2.954 1.00 84.12 103 SER A N 1
ATOM 836 C CA . SER A 1 103 ? 9.682 7.786 2.753 1.00 84.12 103 SER A CA 1
ATOM 837 C C . SER A 1 103 ? 10.116 7.520 1.306 1.00 84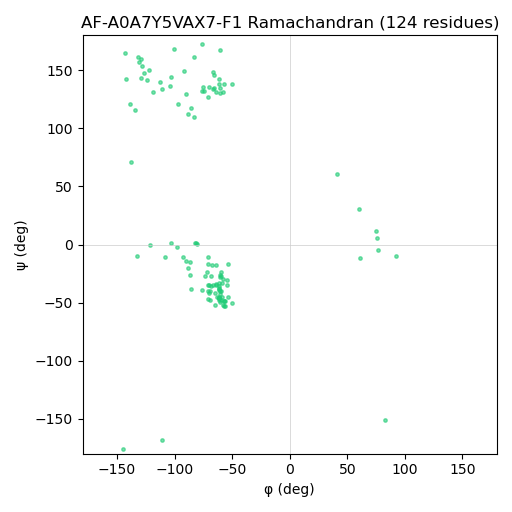.12 103 SER A C 1
ATOM 839 O O . SER A 1 103 ? 11.265 7.806 0.981 1.00 84.12 103 SER A O 1
ATOM 841 N N . ARG A 1 104 ? 9.207 7.025 0.442 1.00 71.00 104 ARG A N 1
ATOM 842 C CA . ARG A 1 104 ? 9.431 6.723 -0.987 1.00 71.00 104 ARG A CA 1
ATOM 843 C C . ARG A 1 104 ? 10.798 6.067 -1.247 1.00 71.00 104 ARG A C 1
ATOM 845 O O . ARG A 1 104 ? 11.629 6.628 -1.964 1.00 71.00 104 ARG A O 1
ATOM 852 N N . PRO A 1 105 ? 11.053 4.890 -0.652 1.00 67.81 105 PRO A N 1
ATOM 853 C CA . PRO A 1 105 ? 12.299 4.177 -0.881 1.00 67.81 105 PRO A CA 1
ATOM 854 C C . PRO A 1 105 ? 12.434 3.815 -2.369 1.00 67.81 105 PRO A C 1
ATOM 856 O O . PRO A 1 105 ? 11.447 3.488 -3.027 1.00 67.81 105 PRO A O 1
ATOM 859 N N . GLY A 1 106 ? 13.656 3.889 -2.906 1.00 67.81 106 GLY A N 1
ATOM 860 C CA . GLY A 1 106 ? 13.936 3.478 -4.285 1.00 67.81 106 GLY A CA 1
ATOM 861 C C . GLY A 1 106 ? 13.625 1.989 -4.536 1.00 67.81 106 GLY A C 1
ATOM 862 O O . GLY A 1 106 ? 13.476 1.223 -3.582 1.00 67.81 106 GLY A O 1
ATOM 863 N N . PRO A 1 107 ? 13.587 1.545 -5.804 1.00 64.38 107 PRO A N 1
ATOM 864 C CA . PRO A 1 107 ? 12.996 0.262 -6.209 1.00 64.38 107 PRO A CA 1
ATOM 865 C C . PRO A 1 107 ? 13.607 -0.994 -5.575 1.00 64.38 107 PRO A C 1
ATOM 867 O O . PRO A 1 107 ? 12.923 -2.006 -5.395 1.00 64.38 107 PRO A O 1
ATOM 870 N N . ASP A 1 108 ? 14.879 -0.929 -5.186 1.00 65.94 108 ASP A N 1
ATOM 871 C CA . ASP A 1 108 ? 15.607 -2.056 -4.596 1.00 65.94 108 ASP A CA 1
ATOM 872 C C . ASP A 1 108 ? 15.664 -2.036 -3.064 1.00 65.94 108 ASP A C 1
ATOM 874 O O . ASP A 1 108 ? 16.195 -2.968 -2.453 1.00 65.94 108 ASP A O 1
ATOM 878 N N . VAL A 1 109 ? 15.106 -1.006 -2.427 1.00 71.38 109 VAL A N 1
ATOM 879 C CA . VAL A 1 109 ? 15.123 -0.858 -0.971 1.00 71.38 109 VAL A CA 1
ATOM 880 C C . VAL A 1 109 ? 13.935 -1.626 -0.372 1.00 71.38 109 VAL A C 1
ATOM 882 O O . VAL A 1 109 ? 12.781 -1.304 -0.658 1.00 71.38 109 VAL A O 1
ATOM 885 N N . PRO A 1 110 ? 14.172 -2.662 0.457 1.00 72.25 110 PRO A N 1
ATOM 886 C CA . PRO A 1 110 ? 13.090 -3.406 1.089 1.00 72.25 110 PRO A CA 1
ATOM 887 C C . PRO A 1 110 ? 12.306 -2.535 2.071 1.00 72.25 110 PRO A C 1
ATOM 889 O O . PRO A 1 110 ? 12.890 -1.868 2.923 1.00 72.25 110 PRO A O 1
ATOM 892 N N . MET A 1 111 ? 10.981 -2.620 2.003 1.00 79.44 111 MET A N 1
ATOM 893 C CA . MET A 1 111 ? 10.073 -2.132 3.031 1.00 79.44 111 MET A CA 1
ATOM 894 C C . MET A 1 111 ? 9.851 -3.261 4.052 1.00 79.44 111 MET A C 1
ATOM 896 O O . MET A 1 111 ? 9.245 -4.276 3.700 1.00 79.44 111 MET A O 1
ATOM 900 N N . PRO A 1 112 ? 10.328 -3.135 5.307 1.00 80.38 112 PRO A N 1
ATOM 901 C CA . PRO A 1 112 ? 10.384 -4.256 6.254 1.00 80.38 112 PRO A CA 1
ATOM 902 C C . PRO A 1 112 ? 9.045 -4.968 6.486 1.00 80.38 112 PRO A C 1
ATOM 904 O O . PRO A 1 112 ? 9.028 -6.171 6.729 1.00 80.38 112 PRO A O 1
ATOM 907 N N . LEU A 1 113 ? 7.930 -4.236 6.386 1.00 84.62 113 LEU A N 1
ATOM 908 C CA . LEU A 1 113 ? 6.588 -4.751 6.674 1.00 84.62 113 LEU A CA 1
ATOM 909 C C . LEU A 1 113 ? 5.707 -4.957 5.434 1.00 84.62 113 LEU A C 1
ATOM 911 O O . LEU A 1 113 ? 4.649 -5.566 5.547 1.00 84.62 113 LEU A O 1
ATOM 915 N N . LEU A 1 114 ? 6.122 -4.460 4.265 1.00 85.38 114 LEU A N 1
ATOM 916 C CA . LEU A 1 114 ? 5.332 -4.497 3.020 1.00 85.38 114 LEU A CA 1
ATOM 917 C C . LEU A 1 114 ? 6.054 -5.234 1.874 1.00 85.38 114 LEU A C 1
ATOM 919 O O . LEU A 1 114 ? 5.525 -5.393 0.772 1.00 85.38 114 LEU A O 1
ATOM 923 N N . GLY A 1 115 ? 7.266 -5.727 2.134 1.00 86.12 115 GLY A N 1
ATOM 924 C CA . GLY A 1 115 ? 8.089 -6.434 1.165 1.00 86.12 115 GLY A CA 1
ATOM 925 C C . GLY A 1 115 ? 8.858 -5.477 0.258 1.00 86.12 115 GLY A C 1
ATOM 926 O O . GLY A 1 115 ? 9.252 -4.388 0.652 1.00 86.12 115 GLY A O 1
ATOM 927 N N . ARG A 1 116 ? 9.142 -5.899 -0.970 1.00 82.88 116 ARG A N 1
ATOM 928 C CA . ARG A 1 116 ? 9.797 -5.044 -1.974 1.00 82.88 116 ARG A CA 1
ATOM 929 C C . ARG A 1 116 ? 8.768 -4.485 -2.946 1.00 82.88 116 ARG A C 1
ATOM 931 O O . ARG A 1 116 ? 7.652 -5.002 -3.018 1.00 82.88 116 ARG A O 1
ATOM 938 N N . GLN A 1 117 ? 9.177 -3.507 -3.750 1.00 78.31 117 GLN A N 1
ATOM 939 C CA . GLN A 1 117 ? 8.393 -3.081 -4.902 1.00 78.31 117 GLN A CA 1
ATOM 940 C C . GLN A 1 117 ? 7.988 -4.300 -5.751 1.00 78.31 117 GLN A C 1
ATOM 942 O O . GLN A 1 117 ? 8.763 -5.251 -5.926 1.00 78.31 117 GLN A O 1
ATOM 947 N N . ASN A 1 118 ? 6.738 -4.295 -6.218 1.00 78.75 118 ASN A N 1
ATOM 948 C CA . ASN A 1 118 ? 6.127 -5.369 -7.006 1.00 78.75 118 ASN A CA 1
ATOM 949 C C . ASN A 1 118 ? 6.078 -6.742 -6.295 1.00 78.75 118 ASN A C 1
ATOM 951 O O . ASN A 1 118 ? 6.110 -7.789 -6.943 1.00 78.75 118 ASN A O 1
ATOM 955 N N . SER A 1 119 ? 5.978 -6.763 -4.956 1.00 86.81 119 SER A N 1
ATOM 956 C CA . SER A 1 119 ? 5.772 -7.986 -4.151 1.00 86.81 119 SER A CA 1
ATOM 957 C C . SER A 1 119 ? 4.397 -8.645 -4.351 1.00 86.81 119 SER A C 1
ATOM 959 O O . SER A 1 119 ? 4.214 -9.818 -4.007 1.00 86.81 119 SER A O 1
ATOM 961 N N . GLY A 1 120 ? 3.428 -7.901 -4.898 1.00 89.88 120 GLY A N 1
ATOM 962 C CA . GLY A 1 120 ? 2.025 -8.311 -5.005 1.00 89.88 120 GLY A CA 1
ATOM 963 C C . GLY A 1 120 ? 1.256 -8.245 -3.680 1.00 89.88 120 GLY A C 1
ATOM 964 O O . GLY A 1 120 ? 0.159 -8.797 -3.596 1.00 89.88 120 GLY A O 1
ATOM 965 N N . LEU A 1 121 ? 1.830 -7.613 -2.651 1.00 94.38 121 LEU A N 1
ATOM 966 C CA . LEU A 1 121 ? 1.198 -7.406 -1.349 1.00 94.38 121 LEU A CA 1
ATOM 967 C C . LEU A 1 121 ?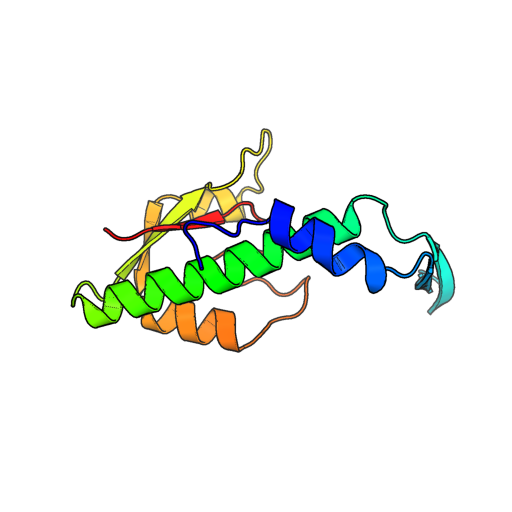 0.460 -6.066 -1.288 1.00 94.38 121 LEU A C 1
ATOM 969 O O . LEU A 1 121 ? 0.878 -5.087 -1.904 1.00 94.38 121 LEU A O 1
ATOM 973 N N . SER A 1 122 ? -0.609 -6.026 -0.501 1.00 95.62 122 SER A N 1
ATOM 974 C CA . SER A 1 122 ? -1.365 -4.823 -0.148 1.00 95.62 122 SER A CA 1
ATOM 975 C C . SER A 1 122 ? -1.867 -4.927 1.297 1.00 95.62 122 SER A C 1
ATOM 977 O O . SER A 1 122 ? -1.554 -5.897 1.993 1.00 95.62 122 SER A O 1
ATOM 979 N N . VAL A 1 123 ? -2.645 -3.948 1.767 1.00 96.94 123 VAL A N 1
ATOM 980 C CA . VAL A 1 123 ? -3.230 -3.954 3.119 1.00 96.94 123 VAL A CA 1
ATOM 981 C C . VAL A 1 123 ? -4.752 -3.853 3.107 1.00 96.94 123 VAL A C 1
ATOM 983 O 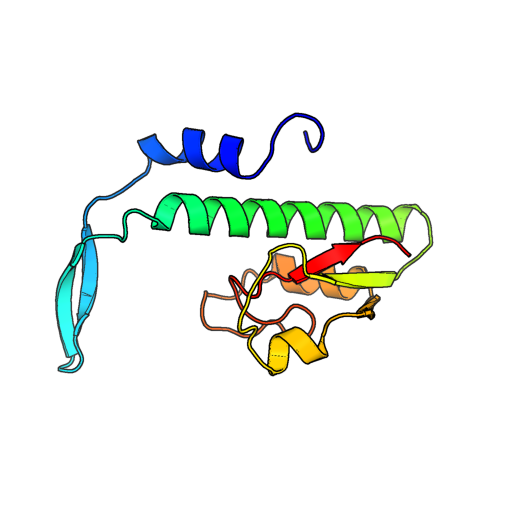O . VAL A 1 123 ? -5.347 -3.234 2.225 1.00 96.94 123 VAL A O 1
ATOM 986 N N . ARG A 1 124 ? -5.399 -4.442 4.111 1.00 97.25 124 ARG A N 1
ATOM 987 C CA . ARG A 1 124 ? -6.849 -4.369 4.329 1.00 97.25 124 ARG A CA 1
ATOM 988 C C . ARG A 1 124 ? -7.175 -4.000 5.773 1.00 97.25 124 ARG A C 1
ATOM 990 O O . ARG A 1 124 ? -6.362 -4.206 6.672 1.00 97.25 124 ARG A O 1
ATOM 997 N N . LEU A 1 125 ? -8.372 -3.457 5.987 1.00 97.00 125 LEU A N 1
ATOM 998 C CA . LEU A 1 125 ? -8.912 -3.253 7.333 1.00 97.00 125 LEU A C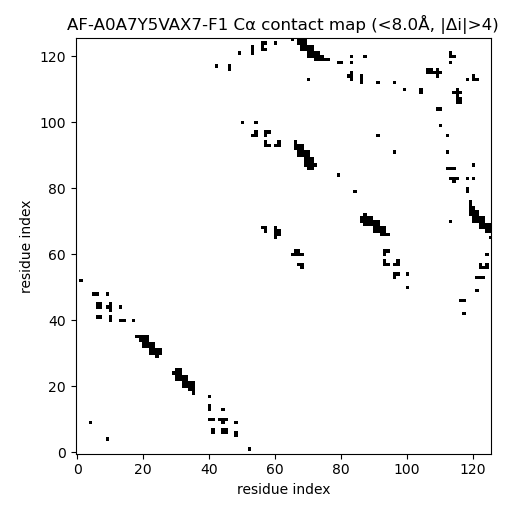A 1
ATOM 999 C C . LEU A 1 125 ? -9.191 -4.609 8.001 1.00 97.00 125 LEU A C 1
ATOM 1001 O O . LEU A 1 125 ? -9.566 -5.560 7.313 1.00 97.00 125 LEU A O 1
ATOM 1005 N N . VAL A 1 126 ? -9.048 -4.658 9.327 1.00 92.88 126 VAL A N 1
ATOM 1006 C CA . VAL A 1 126 ? -9.409 -5.796 10.195 1.00 92.88 126 VAL A CA 1
ATOM 1007 C C . VAL A 1 126 ? -10.392 -5.385 11.263 1.00 92.88 126 VAL A C 1
ATOM 1009 O O . VAL A 1 126 ? -10.265 -4.243 11.757 1.00 92.88 126 VAL A O 1
#

Solvent-accessible surface area (backbone atoms only — not comparable to full-atom values): 7424 Å² total; per-residue (Å²): 106,84,90,83,50,58,35,67,61,43,27,72,67,44,62,88,74,64,63,68,61,44,85,39,78,44,97,89,71,50,81,43,80,39,74,51,61,88,62,46,55,51,55,49,20,48,47,53,44,51,53,54,48,37,45,51,47,28,51,50,22,48,77,72,68,57,45,34,31,28,29,37,75,76,45,93,62,98,78,64,56,67,78,42,60,74,38,48,73,40,72,43,51,17,69,58,53,46,54,57,62,71,65,61,67,59,77,87,49,71,39,94,82,63,28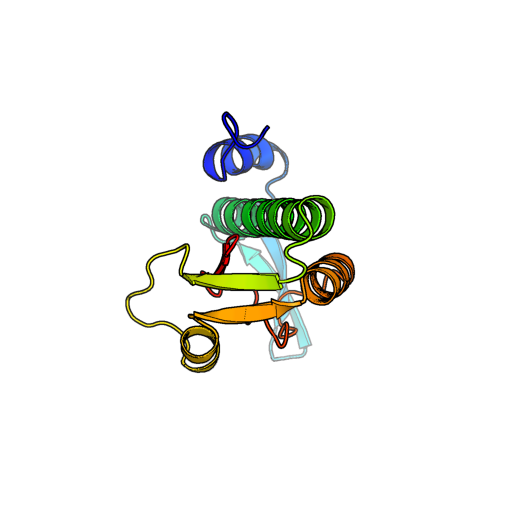,42,70,89,58,34,57,44,58,40,83,114

Secondary structure (DSSP, 8-state):
-TTT--HHHHHHHHGGG--SEEEEE-TTS-EEEEEPPTTHHHHHHHHHHHHHHHHHHHHHHHHTT--EEEEEE-S--SS--HHHHTTTT-EEEHHHHHHHHHT---TTS-BTTTBSTT--EEEEE-

Sequence (126 aa):
ALRYYDDLWLEERDEELQIDFEPRRTRSGGTTTAKVPEMASRMLAEHDFNHYYMLGVARRAIEEGRQVVEVYRARLSLAPRHASAELEGRRIPAGEVISMLRSRPGPDVPMPLLGRQNSGLSVRLV

Radius of gyration: 16.55 Å; Cα contacts (8 Å, |Δi|>4): 170; chains: 1; bounding box: 47×29×41 Å

pLDDT: mean 86.43, std 10.52, range [44.22, 98.31]

Mean predicted aligned error: 6.46 Å